Protein AF-A0A1G6DYT8-F1 (afdb_monomer)

Secondary structure (DSSP, 8-state):
--------HHHHHHHHGGGHHHHHHHHHHHHTT---SSHHHHHHHHHHHHHHHHHHIIIIIHHHHHHHHHTT---HHHHHHHHHHHHHHHHHHHHHHHHHHTT-------HHHHHHHHHHHHHHHHHHHHHHHT--SSPPP---

pLDDT: mean 84.78, std 13.02, range [38.72, 97.06]

Mean predicted aligned error: 7.04 Å

Nearest PDB structures (foldseek):
  7ard-assembly1_Y  TM=4.455E-01  e=4.491E+00  Polytomella sp. Pringsheim 198.80

Foldseek 3Di:
DDPPPPDQLLVVLLVPLLCQQLVVVVVVCVVVVNDDPDPVVNVVSNVVSSVLSNVLCVPQVVVQQVVCVVVLFFALVSQLVSLLVSLLVSQVVVVVVVCVVVVHDPPCPDNVVSSVRSNVSSNSRSNSSCVSNVGHHGRPDPPD

Organism: NCBI:txid1159017

Radius of gyration: 17.55 Å; Cα contacts (8 Å, |Δi|>4): 146; chains: 1; bounding box: 50×31×59 Å

Sequence (144 aa):
MGIVVKINRTKLAYILAPIFPALYMLAIPYLSGSSYTGRHDILLVLLFSLSVSYLSCLLLGFPLVKFLRKRNSLSLVNVVVGGVLLGMLVYYVFGYGFTALLDSSMESGSLIQVLAWGAALGALVALPFSLIAGFPLTHPKKTG

Structure (mmCIF, N/CA/C/O backbone):
data_AF-A0A1G6DYT8-F1
#
_entry.id   AF-A0A1G6DYT8-F1
#
loop_
_atom_site.group_PDB
_atom_site.id
_atom_site.type_symbol
_atom_site.label_atom_id
_atom_site.label_alt_id
_atom_site.label_comp_id
_atom_site.label_asym_id
_atom_site.label_entity_id
_atom_site.label_seq_id
_atom_site.pdbx_PDB_ins_code
_atom_site.Cartn_x
_atom_site.Cartn_y
_atom_site.Cartn_z
_atom_site.occupancy
_atom_site.B_iso_or_equiv
_atom_site.auth_seq_id
_atom_site.auth_comp_id
_atom_site.auth_asym_id
_atom_site.auth_atom_id
_atom_site.pdbx_PDB_model_num
ATOM 1 N N . MET A 1 1 ? 9.026 19.479 33.174 1.00 38.72 1 MET A N 1
ATOM 2 C CA . MET A 1 1 ? 7.650 19.305 32.656 1.00 38.72 1 MET A CA 1
ATOM 3 C C . MET A 1 1 ? 7.761 18.771 31.230 1.00 38.72 1 MET A C 1
ATOM 5 O O . MET A 1 1 ? 8.003 19.540 30.313 1.00 38.72 1 MET A O 1
ATOM 9 N N . GLY A 1 2 ? 7.757 17.447 31.051 1.00 46.28 2 GLY A N 1
ATOM 10 C CA . GLY A 1 2 ? 7.894 16.841 29.723 1.00 46.28 2 GLY A CA 1
ATOM 11 C C . GLY A 1 2 ? 6.580 16.964 28.961 1.00 46.28 2 GLY A C 1
ATOM 12 O O . GLY A 1 2 ? 5.558 16.472 29.434 1.00 46.28 2 GLY A O 1
ATOM 13 N N . ILE A 1 3 ? 6.586 17.635 27.810 1.00 46.28 3 ILE A N 1
ATOM 14 C CA . ILE A 1 3 ? 5.432 17.669 26.909 1.00 46.28 3 ILE A CA 1
ATOM 15 C C . ILE A 1 3 ? 5.280 16.259 26.336 1.00 46.28 3 ILE A C 1
ATOM 17 O O . ILE A 1 3 ? 5.935 15.888 25.365 1.00 46.28 3 ILE A O 1
ATOM 21 N N . VAL A 1 4 ? 4.432 15.445 26.959 1.00 51.03 4 VAL A N 1
ATOM 22 C CA . VAL A 1 4 ? 4.025 14.158 26.397 1.00 51.03 4 VAL A CA 1
ATOM 23 C C . VAL A 1 4 ? 3.068 14.463 25.248 1.00 51.03 4 VAL A C 1
ATOM 25 O O . VAL A 1 4 ? 1.856 14.578 25.430 1.00 51.03 4 VAL A O 1
ATOM 28 N N . VAL A 1 5 ? 3.618 14.652 24.047 1.00 55.16 5 VAL A N 1
ATOM 29 C CA . VAL A 1 5 ? 2.826 14.784 22.822 1.00 55.16 5 VAL A CA 1
ATOM 30 C C . VAL A 1 5 ? 2.102 13.458 22.606 1.00 55.16 5 VAL A C 1
ATOM 32 O O . VAL A 1 5 ? 2.701 12.451 22.231 1.00 55.16 5 VAL A O 1
ATOM 35 N N . LYS A 1 6 ? 0.793 13.437 22.864 1.00 58.81 6 LYS A N 1
ATOM 36 C CA . LYS A 1 6 ? -0.067 12.274 22.623 1.00 58.81 6 LYS A CA 1
ATOM 37 C C . LYS A 1 6 ? -0.258 12.126 21.109 1.00 58.81 6 LYS A C 1
ATOM 39 O O . LYS A 1 6 ? -1.222 12.631 20.535 1.00 58.81 6 LYS A O 1
ATOM 44 N N . ILE A 1 7 ? 0.706 11.498 20.433 1.00 68.62 7 ILE A N 1
ATOM 45 C CA . ILE A 1 7 ? 0.642 11.283 18.984 1.00 68.62 7 ILE A CA 1
ATOM 46 C C . ILE A 1 7 ? -0.564 10.390 18.688 1.00 68.62 7 ILE A C 1
ATOM 48 O O . ILE A 1 7 ? -0.687 9.273 19.192 1.00 68.62 7 ILE A O 1
ATOM 52 N N . ASN A 1 8 ? -1.476 10.888 17.856 1.00 87.75 8 ASN A N 1
ATOM 53 C CA . ASN A 1 8 ? -2.602 10.101 17.379 1.00 87.75 8 ASN A CA 1
ATOM 54 C C . ASN A 1 8 ? -2.063 8.963 16.497 1.00 87.75 8 ASN A C 1
ATOM 56 O O . ASN A 1 8 ? -1.575 9.217 15.395 1.00 87.75 8 ASN A O 1
ATOM 60 N N . ARG A 1 9 ? -2.172 7.717 16.973 1.00 88.44 9 ARG A N 1
ATOM 61 C CA . ARG A 1 9 ? -1.686 6.507 16.286 1.00 88.44 9 ARG A CA 1
ATOM 62 C C . ARG A 1 9 ? -2.138 6.408 14.830 1.00 88.44 9 ARG A C 1
ATOM 64 O O . ARG A 1 9 ? -1.369 5.983 13.979 1.00 88.44 9 ARG A O 1
ATOM 71 N N . THR A 1 10 ? -3.349 6.871 14.512 1.00 87.56 10 THR A N 1
ATOM 72 C CA . THR A 1 10 ? -3.840 6.882 13.127 1.00 87.56 10 THR A CA 1
ATOM 73 C C . THR A 1 10 ? -3.070 7.878 12.254 1.00 87.56 10 THR A C 1
ATOM 75 O O . THR A 1 10 ? -2.765 7.572 11.109 1.00 87.56 10 THR A O 1
ATOM 78 N N . LYS A 1 11 ? -2.718 9.060 12.782 1.00 89.12 11 LYS A N 1
ATOM 79 C CA . LYS A 1 11 ? -1.889 10.034 12.048 1.00 89.12 11 LYS A CA 1
ATOM 80 C C . LYS A 1 11 ? -0.491 9.474 11.797 1.00 89.12 11 LYS A C 1
ATOM 82 O O . LYS A 1 11 ? 0.015 9.595 10.690 1.00 89.12 11 LYS A O 1
ATOM 87 N N . LEU A 1 12 ? 0.090 8.823 12.804 1.00 91.88 12 LEU A N 1
ATOM 88 C CA . LEU A 1 12 ? 1.383 8.158 12.664 1.00 91.88 12 LEU A CA 1
ATOM 89 C C . LEU A 1 12 ? 1.336 7.062 11.589 1.00 91.88 12 LEU A C 1
ATOM 91 O O . LEU A 1 12 ? 2.235 6.985 10.759 1.00 91.88 12 LEU A O 1
ATOM 95 N N . ALA A 1 13 ? 0.261 6.272 11.553 1.00 92.44 13 ALA A N 1
ATOM 96 C CA . ALA A 1 13 ? 0.062 5.243 10.538 1.00 92.44 13 ALA A CA 1
ATOM 97 C C . ALA A 1 13 ? 0.015 5.826 9.113 1.00 92.44 13 ALA A C 1
ATOM 99 O O . ALA A 1 13 ? 0.649 5.270 8.224 1.00 92.44 13 ALA A O 1
ATOM 100 N N . TYR A 1 14 ? -0.651 6.968 8.895 1.00 91.25 14 TYR A N 1
ATOM 101 C CA . TYR A 1 14 ? -0.652 7.645 7.586 1.00 91.25 14 TYR A CA 1
ATOM 102 C C . TYR A 1 14 ? 0.724 8.164 7.163 1.00 91.25 14 TYR A C 1
ATOM 104 O O . TYR A 1 14 ? 0.991 8.264 5.971 1.00 91.25 14 TYR A O 1
ATOM 112 N N . ILE A 1 15 ? 1.587 8.505 8.120 1.00 92.81 15 ILE A N 1
ATOM 113 C CA . ILE A 1 15 ? 2.945 8.966 7.825 1.00 92.81 15 ILE A CA 1
ATOM 114 C C . ILE A 1 15 ? 3.849 7.775 7.508 1.00 92.81 15 ILE A C 1
ATOM 116 O O . ILE A 1 15 ? 4.596 7.831 6.541 1.00 92.81 15 ILE A O 1
ATOM 120 N N . LEU A 1 16 ? 3.784 6.702 8.298 1.00 93.81 16 LEU A N 1
ATOM 121 C CA . LEU A 1 16 ? 4.755 5.608 8.221 1.00 93.81 16 LEU A CA 1
ATOM 122 C C . LEU A 1 16 ? 4.374 4.500 7.236 1.00 93.81 16 LEU A C 1
ATOM 124 O O . LEU A 1 16 ? 5.247 3.956 6.568 1.00 93.81 16 LEU A O 1
ATOM 128 N N . ALA A 1 17 ? 3.094 4.140 7.128 1.00 92.94 17 ALA A N 1
ATOM 129 C CA . ALA A 1 17 ? 2.681 3.000 6.310 1.00 92.94 17 ALA A CA 1
ATOM 130 C C . ALA A 1 17 ? 3.008 3.145 4.807 1.00 92.94 17 ALA A C 1
ATOM 132 O O . ALA A 1 17 ? 3.456 2.163 4.217 1.00 92.94 17 ALA A O 1
ATOM 133 N N . PRO A 1 18 ? 2.877 4.331 4.175 1.00 92.62 18 PRO A N 1
ATOM 134 C CA . PRO A 1 18 ? 3.224 4.507 2.759 1.00 92.62 18 PRO A CA 1
ATOM 135 C C . PRO A 1 18 ? 4.719 4.353 2.438 1.00 92.62 18 PRO A C 1
ATOM 137 O O . PRO A 1 18 ? 5.083 4.301 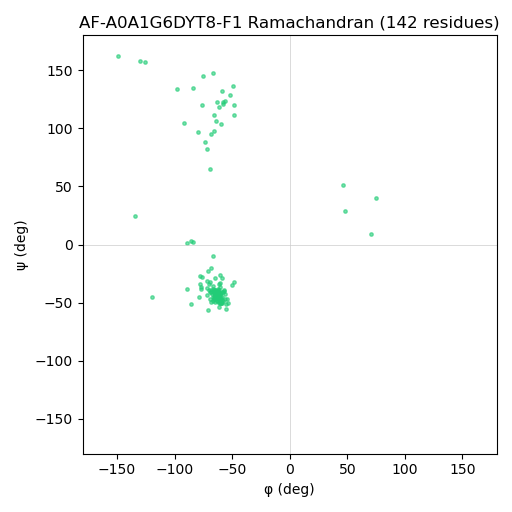1.267 1.00 92.62 18 PRO A O 1
ATOM 140 N N . ILE A 1 19 ? 5.586 4.271 3.453 1.00 94.00 19 ILE A N 1
ATOM 141 C CA . ILE A 1 19 ? 7.031 4.062 3.287 1.00 94.00 19 ILE A CA 1
ATOM 142 C C . ILE A 1 19 ? 7.338 2.582 2.992 1.00 94.00 19 ILE A C 1
ATOM 144 O O . ILE A 1 19 ? 8.315 2.274 2.312 1.00 94.00 19 ILE A O 1
ATOM 148 N N . PHE A 1 20 ? 6.492 1.653 3.450 1.00 93.00 20 PHE A N 1
ATOM 149 C CA . PHE A 1 20 ? 6.736 0.210 3.335 1.00 93.00 20 PHE A CA 1
ATOM 150 C C . PHE A 1 20 ? 6.872 -0.300 1.891 1.00 93.00 20 PHE A C 1
ATOM 152 O O . PHE A 1 20 ? 7.802 -1.068 1.650 1.00 93.00 20 PHE A O 1
ATOM 159 N N . PRO A 1 21 ? 6.047 0.125 0.914 1.00 90.75 21 PRO A N 1
ATOM 160 C CA . PRO A 1 21 ? 6.256 -0.238 -0.488 1.00 90.75 21 PRO A CA 1
ATOM 161 C C . PRO A 1 21 ? 7.628 0.172 -1.019 1.00 90.75 21 PRO A C 1
ATOM 163 O O . PRO A 1 21 ? 8.265 -0.613 -1.713 1.00 90.75 21 PRO A O 1
ATOM 166 N N . ALA A 1 22 ? 8.116 1.361 -0.650 1.00 91.38 22 ALA A N 1
ATOM 167 C CA . ALA A 1 22 ? 9.429 1.829 -1.082 1.00 91.38 22 ALA A CA 1
ATOM 168 C C . ALA A 1 22 ? 10.549 0.986 -0.458 1.00 91.38 22 ALA A C 1
ATOM 170 O O . ALA A 1 22 ? 11.468 0.572 -1.158 1.00 91.38 22 ALA A O 1
ATOM 171 N N . LEU A 1 23 ? 10.44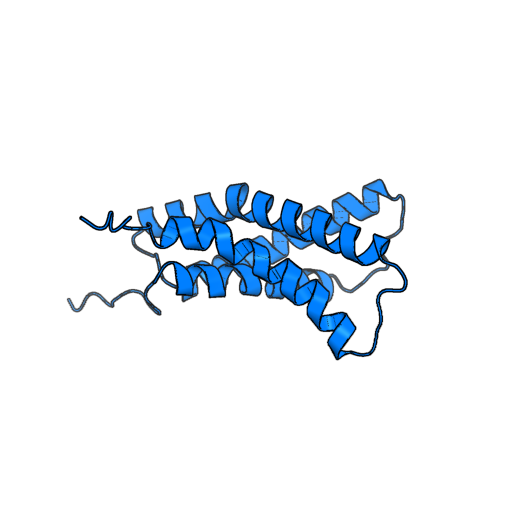5 0.663 0.836 1.00 91.62 23 LEU A N 1
ATOM 172 C CA . LEU A 1 23 ? 11.393 -0.241 1.498 1.00 91.62 23 LEU A CA 1
ATOM 173 C C . LEU A 1 23 ? 11.398 -1.627 0.850 1.00 91.62 23 LEU A C 1
ATOM 175 O O . LEU A 1 23 ? 12.465 -2.187 0.621 1.00 91.62 23 LEU A O 1
ATOM 179 N N . TYR A 1 24 ? 10.221 -2.160 0.523 1.00 90.19 24 TYR A N 1
ATOM 180 C CA . TYR A 1 24 ? 10.084 -3.445 -0.156 1.00 90.19 24 TYR A CA 1
ATOM 181 C C . TYR A 1 24 ? 10.724 -3.425 -1.549 1.00 90.19 24 TYR A C 1
ATOM 183 O O . TYR A 1 24 ? 11.526 -4.303 -1.864 1.00 90.19 24 TYR A O 1
ATOM 191 N N . MET A 1 25 ? 10.422 -2.399 -2.351 1.00 87.75 25 MET A N 1
ATOM 192 C CA . MET A 1 25 ? 10.988 -2.235 -3.692 1.00 87.75 25 MET A CA 1
ATOM 193 C C . MET A 1 25 ? 12.509 -2.098 -3.663 1.00 87.75 25 MET A C 1
ATOM 195 O O . MET A 1 25 ? 13.158 -2.613 -4.560 1.00 87.75 25 MET A O 1
ATOM 199 N N . LEU A 1 26 ? 13.085 -1.476 -2.630 1.00 88.44 26 LEU A N 1
ATOM 200 C CA . LEU A 1 26 ? 14.539 -1.386 -2.467 1.00 88.44 26 LEU A CA 1
ATOM 201 C C . LEU A 1 26 ? 15.174 -2.687 -1.956 1.00 88.44 26 LEU A C 1
ATOM 203 O O . LEU A 1 26 ? 16.284 -3.028 -2.361 1.00 88.44 26 LEU A O 1
ATOM 207 N N . ALA A 1 27 ? 14.496 -3.409 -1.062 1.00 87.81 27 ALA A N 1
ATOM 208 C CA . ALA A 1 27 ? 15.037 -4.609 -0.428 1.00 87.81 27 ALA A CA 1
ATOM 209 C C . ALA A 1 27 ? 15.018 -5.841 -1.348 1.00 87.81 27 ALA A C 1
ATOM 211 O O . ALA A 1 27 ? 15.956 -6.633 -1.322 1.00 87.81 27 ALA A O 1
ATOM 212 N N . ILE A 1 28 ? 13.974 -6.018 -2.163 1.00 86.62 28 ILE A N 1
ATOM 213 C CA . ILE A 1 28 ? 13.805 -7.208 -3.020 1.00 86.62 28 ILE A CA 1
ATOM 214 C C . ILE A 1 28 ? 14.960 -7.389 -4.024 1.00 86.62 28 ILE A C 1
ATOM 216 O O . ILE A 1 28 ? 15.510 -8.492 -4.086 1.00 86.62 28 ILE A O 1
ATOM 220 N N . PRO A 1 29 ? 15.380 -6.363 -4.791 1.00 84.38 29 PRO A N 1
ATOM 221 C CA . PRO A 1 29 ? 16.495 -6.502 -5.728 1.00 84.38 29 PRO A CA 1
ATOM 222 C C . PRO A 1 29 ? 17.802 -6.832 -5.006 1.00 84.38 29 PRO A C 1
ATOM 224 O O . PRO A 1 29 ? 18.491 -7.789 -5.360 1.00 84.38 29 PRO A O 1
ATOM 227 N N . TYR A 1 30 ? 18.061 -6.139 -3.891 1.00 81.44 30 TYR A N 1
ATOM 228 C CA . TYR A 1 30 ? 19.228 -6.389 -3.045 1.00 81.44 30 TYR A CA 1
ATOM 229 C C . TYR A 1 30 ? 19.302 -7.847 -2.558 1.00 81.44 30 TYR A C 1
ATOM 231 O O . TYR A 1 30 ? 20.364 -8.462 -2.607 1.00 81.44 30 TYR A O 1
ATOM 239 N N . LEU A 1 31 ? 18.173 -8.427 -2.138 1.00 85.62 31 LEU A N 1
ATOM 240 C CA . LEU A 1 31 ? 18.101 -9.815 -1.664 1.00 85.62 31 LEU A CA 1
ATOM 241 C C . LEU A 1 31 ? 18.146 -10.857 -2.789 1.00 85.62 31 LEU A C 1
ATOM 243 O O . LEU A 1 31 ? 18.590 -11.979 -2.563 1.00 85.62 31 LEU A O 1
ATOM 247 N N . SER A 1 32 ? 17.688 -10.510 -3.991 1.00 84.06 32 SER A N 1
ATOM 248 C CA . SER A 1 32 ? 17.674 -11.414 -5.151 1.00 84.06 32 SER A CA 1
ATOM 249 C C . SER A 1 32 ? 18.990 -11.418 -5.936 1.00 84.06 32 SER A C 1
ATOM 251 O O . SER A 1 32 ? 19.086 -12.083 -6.964 1.00 84.06 32 SER A O 1
ATOM 253 N N . GLY A 1 33 ? 20.007 -10.683 -5.470 1.00 76.75 33 GLY A N 1
ATOM 254 C CA . GLY A 1 33 ? 21.285 -10.535 -6.169 1.00 76.75 33 GLY A CA 1
ATOM 255 C C . GLY A 1 33 ? 21.189 -9.695 -7.446 1.00 76.75 33 GLY A C 1
ATOM 256 O O . GLY A 1 33 ? 22.157 -9.618 -8.201 1.00 76.75 33 GLY A O 1
ATOM 257 N N . SER A 1 34 ? 20.040 -9.055 -7.687 1.00 74.31 34 SER A N 1
ATOM 258 C CA . SER A 1 34 ? 19.848 -8.117 -8.786 1.00 74.31 34 SER A CA 1
ATOM 259 C C . SER A 1 34 ? 20.169 -6.707 -8.291 1.00 74.31 34 SER A C 1
ATOM 261 O O . SER A 1 34 ? 19.439 -6.088 -7.521 1.00 74.31 34 SER A O 1
ATOM 263 N N . SER A 1 35 ? 21.334 -6.205 -8.688 1.00 68.31 35 SER A N 1
ATOM 264 C CA . SER A 1 35 ? 21.797 -4.888 -8.255 1.00 68.31 35 SER A CA 1
ATOM 265 C C . SER A 1 35 ? 21.205 -3.799 -9.138 1.00 68.31 35 SER A C 1
ATOM 267 O O . SER A 1 35 ? 21.253 -3.892 -10.363 1.00 68.31 35 SER A O 1
ATOM 269 N N . TYR A 1 36 ? 20.713 -2.726 -8.517 1.00 74.38 36 TYR A N 1
ATOM 270 C CA . TYR A 1 36 ? 20.490 -1.470 -9.224 1.00 74.38 36 TYR A CA 1
ATOM 271 C C . TYR A 1 36 ? 21.803 -1.021 -9.873 1.00 74.38 36 TYR A C 1
ATOM 273 O O . TYR A 1 36 ? 22.821 -0.875 -9.195 1.00 74.38 36 TYR A O 1
ATOM 281 N N . THR A 1 37 ? 21.779 -0.825 -11.188 1.00 71.31 37 THR A N 1
ATOM 282 C CA . THR A 1 37 ? 22.956 -0.487 -11.998 1.00 71.31 37 THR A CA 1
ATOM 283 C C . THR A 1 37 ? 23.456 0.936 -11.761 1.00 71.31 37 THR A C 1
ATOM 285 O O . THR A 1 37 ? 24.637 1.207 -11.972 1.00 71.31 37 THR A O 1
ATOM 288 N N . GLY A 1 38 ? 22.605 1.844 -11.272 1.00 73.19 38 GLY A N 1
ATOM 289 C CA . GLY A 1 38 ? 23.008 3.210 -10.950 1.00 73.19 38 GLY A CA 1
ATOM 290 C C . GLY A 1 38 ? 22.246 3.854 -9.793 1.00 73.19 38 GLY A C 1
ATOM 291 O O . GLY A 1 38 ? 21.137 3.471 -9.426 1.00 73.19 38 GLY A O 1
ATOM 292 N N . ARG A 1 39 ? 22.835 4.926 -9.244 1.00 71.12 39 ARG A N 1
ATOM 293 C CA . ARG A 1 39 ? 22.215 5.777 -8.208 1.00 71.12 39 ARG A CA 1
ATOM 294 C C . ARG A 1 39 ? 20.891 6.404 -8.672 1.00 71.12 39 ARG A C 1
ATOM 296 O O . ARG A 1 39 ? 20.026 6.685 -7.846 1.00 71.12 39 ARG A O 1
ATOM 303 N N . HIS A 1 40 ? 20.742 6.628 -9.977 1.00 78.75 40 HIS A N 1
ATOM 304 C CA . HIS A 1 40 ? 19.538 7.209 -10.569 1.00 78.75 40 HIS A CA 1
ATOM 305 C C . HIS A 1 40 ? 18.335 6.257 -10.517 1.00 78.75 40 HIS A C 1
ATOM 307 O O . HIS A 1 40 ? 17.227 6.724 -10.257 1.00 78.75 40 HIS A O 1
ATOM 313 N N . ASP A 1 41 ? 18.553 4.945 -10.640 1.00 79.50 41 ASP A N 1
ATOM 314 C CA . ASP A 1 41 ? 17.487 3.935 -10.587 1.00 79.50 41 ASP A CA 1
ATOM 315 C C . ASP A 1 41 ? 16.829 3.914 -9.200 1.00 79.50 41 ASP A C 1
ATOM 317 O O . ASP A 1 41 ? 15.608 3.960 -9.067 1.00 79.50 41 ASP A O 1
ATOM 321 N N . ILE A 1 42 ? 17.654 3.955 -8.149 1.00 84.38 42 ILE A N 1
ATOM 322 C CA . ILE A 1 42 ? 17.211 3.992 -6.748 1.00 84.38 42 ILE A CA 1
ATOM 323 C C . ILE A 1 42 ? 16.388 5.254 -6.466 1.00 84.38 42 ILE A C 1
ATOM 325 O O . ILE A 1 42 ? 15.336 5.185 -5.828 1.00 84.38 42 ILE A O 1
ATOM 329 N N . LEU A 1 43 ? 16.859 6.414 -6.937 1.00 86.62 43 LEU A N 1
ATOM 330 C CA . LEU A 1 43 ? 16.163 7.688 -6.748 1.00 86.62 43 LEU A CA 1
ATOM 331 C C . LEU A 1 43 ? 14.817 7.712 -7.475 1.00 86.62 43 LEU A C 1
ATOM 333 O O . LEU A 1 43 ? 13.837 8.175 -6.896 1.00 86.62 43 LEU A O 1
ATOM 337 N N . LEU A 1 44 ? 14.753 7.192 -8.702 1.00 84.56 44 LEU A N 1
ATOM 338 C CA . LEU A 1 44 ? 13.507 7.086 -9.463 1.00 84.56 44 LEU A CA 1
ATOM 339 C C . LEU A 1 44 ? 12.504 6.158 -8.774 1.00 84.56 44 LEU A C 1
ATOM 341 O O . LEU A 1 44 ? 11.345 6.538 -8.609 1.00 84.56 44 LEU A O 1
ATOM 345 N N . VAL A 1 45 ? 12.952 4.989 -8.306 1.00 85.19 45 VAL A N 1
ATOM 346 C CA . VAL A 1 45 ? 12.108 4.044 -7.556 1.00 85.19 45 VAL A CA 1
ATOM 347 C C . VAL A 1 45 ? 11.571 4.690 -6.283 1.00 85.19 45 VAL A C 1
ATOM 349 O O . VAL A 1 45 ? 10.373 4.608 -6.019 1.00 85.19 45 VAL A O 1
ATOM 352 N N . LEU A 1 46 ? 12.420 5.373 -5.511 1.00 87.62 46 LEU A N 1
ATOM 353 C CA . LEU A 1 46 ? 12.003 6.082 -4.299 1.00 87.62 46 LEU A CA 1
ATOM 354 C C . LEU A 1 46 ? 10.988 7.179 -4.602 1.00 87.62 46 LEU A C 1
ATOM 356 O O . LEU A 1 46 ? 9.940 7.225 -3.961 1.00 87.62 46 LEU A O 1
ATOM 360 N N . LEU A 1 47 ? 11.288 8.043 -5.574 1.00 88.69 47 LEU A N 1
ATOM 361 C CA . LEU A 1 47 ? 10.433 9.168 -5.932 1.00 88.69 47 LEU A CA 1
ATOM 362 C C . LEU A 1 47 ? 9.058 8.665 -6.373 1.00 88.69 47 LEU A C 1
ATOM 364 O O . LEU A 1 47 ? 8.040 9.088 -5.833 1.00 88.69 47 LEU A O 1
ATOM 368 N N . PHE A 1 48 ? 9.025 7.701 -7.292 1.00 86.62 48 PHE A N 1
ATOM 369 C CA . PHE A 1 48 ? 7.774 7.183 -7.828 1.00 86.62 48 PHE A CA 1
ATOM 370 C C . PHE A 1 48 ? 6.998 6.375 -6.783 1.00 86.62 48 PHE A C 1
ATOM 372 O O . PHE A 1 48 ? 5.812 6.621 -6.565 1.00 86.62 48 PHE A O 1
ATOM 379 N N . SER A 1 49 ? 7.665 5.462 -6.069 1.00 87.94 49 SER A N 1
ATOM 380 C CA . SER A 1 49 ? 7.020 4.620 -5.057 1.00 87.94 49 SER A CA 1
ATOM 381 C C . SER A 1 49 ? 6.446 5.447 -3.913 1.00 87.94 49 SER A C 1
ATOM 383 O O . SER A 1 49 ? 5.321 5.182 -3.487 1.00 87.94 49 SER A O 1
ATOM 385 N N . LEU A 1 50 ? 7.184 6.438 -3.400 1.00 91.38 50 LEU A N 1
ATOM 386 C CA . LEU A 1 50 ? 6.699 7.286 -2.312 1.00 91.38 50 LEU A CA 1
ATOM 387 C C . LEU A 1 50 ? 5.549 8.167 -2.791 1.00 91.38 50 LEU A C 1
ATOM 389 O O . LEU A 1 50 ? 4.496 8.171 -2.154 1.00 91.38 50 LEU A O 1
ATOM 393 N N . SER A 1 51 ? 5.699 8.861 -3.922 1.00 91.31 51 SER A N 1
ATOM 394 C CA . SER A 1 51 ? 4.646 9.734 -4.449 1.00 91.31 51 SER A CA 1
ATOM 395 C C . SER A 1 51 ? 3.350 8.970 -4.705 1.00 91.31 51 SER A C 1
ATOM 397 O O . SER A 1 51 ? 2.297 9.385 -4.220 1.00 91.31 51 SER A O 1
ATOM 399 N N . VAL A 1 52 ? 3.414 7.823 -5.388 1.00 90.12 52 VAL A N 1
ATOM 400 C CA . VAL A 1 52 ? 2.227 7.005 -5.678 1.00 90.12 52 VAL A CA 1
ATOM 401 C C . VAL A 1 52 ? 1.626 6.433 -4.395 1.00 90.12 52 VAL A C 1
ATOM 403 O O . VAL A 1 52 ? 0.405 6.478 -4.229 1.00 90.12 52 VAL A O 1
ATOM 406 N N . SER A 1 53 ? 2.446 5.950 -3.456 1.00 91.38 53 SER A N 1
ATOM 407 C CA . SER A 1 53 ? 1.948 5.369 -2.201 1.00 91.38 53 SER A CA 1
ATOM 408 C C . SER A 1 53 ? 1.273 6.409 -1.310 1.00 91.38 53 SER A C 1
ATOM 410 O O . SER A 1 53 ? 0.173 6.160 -0.814 1.00 91.38 53 SER A O 1
ATOM 412 N N . TYR A 1 54 ? 1.871 7.592 -1.127 1.00 93.31 54 TYR A N 1
ATOM 413 C CA . TYR A 1 54 ? 1.258 8.671 -0.345 1.00 93.31 54 TYR A CA 1
ATOM 414 C C . TYR A 1 54 ? -0.004 9.205 -1.013 1.00 93.31 54 TYR A C 1
ATOM 416 O O . TYR A 1 54 ? -1.024 9.363 -0.339 1.00 93.31 54 TYR A O 1
ATOM 424 N N . LEU A 1 55 ? 0.036 9.443 -2.326 1.00 93.88 55 LEU A N 1
ATOM 425 C CA . LEU A 1 55 ? -1.115 9.954 -3.063 1.00 93.88 55 LEU A CA 1
ATOM 426 C C . LEU A 1 55 ? -2.288 8.971 -2.990 1.00 93.88 55 LEU A C 1
ATOM 428 O O . LEU A 1 55 ? -3.396 9.358 -2.629 1.00 93.88 55 LEU A O 1
ATOM 432 N N . SER A 1 56 ? -2.036 7.684 -3.223 1.00 91.25 56 SER A N 1
ATOM 433 C CA . SER A 1 56 ? -3.062 6.637 -3.138 1.00 91.25 56 SER A CA 1
ATOM 434 C C . SER A 1 56 ? -3.590 6.462 -1.713 1.00 91.25 56 SER A C 1
ATOM 436 O O . SER A 1 56 ? -4.794 6.300 -1.503 1.00 91.25 56 SER A O 1
ATOM 438 N N . CYS A 1 57 ? -2.719 6.545 -0.705 1.00 92.12 57 CYS A N 1
ATOM 439 C CA . CYS A 1 57 ? -3.128 6.465 0.695 1.00 92.12 57 CYS A CA 1
ATOM 440 C C . CYS A 1 57 ? -4.037 7.642 1.089 1.00 92.12 57 CYS A C 1
ATOM 442 O O . CYS A 1 57 ? -5.060 7.435 1.743 1.00 92.12 57 CYS A O 1
ATOM 444 N N . LEU A 1 58 ? -3.715 8.863 0.653 1.00 92.69 58 LEU A N 1
ATOM 445 C CA . LEU A 1 58 ? -4.516 10.057 0.931 1.00 92.69 58 LEU A CA 1
ATOM 446 C C . LEU A 1 58 ? -5.833 10.079 0.147 1.00 92.69 58 LEU A C 1
ATOM 448 O O . LEU A 1 58 ? -6.872 10.406 0.718 1.00 92.69 58 LEU A O 1
ATOM 452 N N . LEU A 1 59 ? -5.804 9.721 -1.138 1.00 94.12 59 LEU A N 1
ATOM 453 C CA . LEU A 1 59 ? -6.980 9.778 -2.007 1.00 94.12 59 LEU A CA 1
ATOM 454 C C . LEU A 1 59 ? -7.942 8.611 -1.796 1.00 94.12 59 LEU A C 1
ATOM 456 O O . LEU A 1 59 ? -9.145 8.805 -1.917 1.00 94.12 59 LEU A O 1
ATOM 460 N N . LEU A 1 60 ? -7.444 7.412 -1.482 1.00 93.38 60 LEU A N 1
ATOM 461 C CA . LEU A 1 60 ? -8.265 6.195 -1.423 1.00 93.38 60 LEU A CA 1
ATOM 462 C C . LEU A 1 60 ? -8.257 5.557 -0.032 1.00 93.38 60 LEU A C 1
ATOM 464 O O . LEU A 1 60 ? -9.314 5.221 0.506 1.00 93.38 60 LEU A O 1
ATOM 468 N N . GLY A 1 61 ? -7.083 5.449 0.594 1.00 91.25 61 GLY A N 1
ATOM 469 C CA . GLY A 1 61 ? -6.942 4.865 1.932 1.00 91.25 61 GLY A CA 1
ATOM 470 C C . GLY A 1 61 ? -7.687 5.657 3.011 1.00 91.25 61 GLY A C 1
ATOM 471 O O . GLY A 1 61 ? -8.417 5.085 3.823 1.00 91.25 61 GLY A O 1
ATOM 472 N N . PHE A 1 62 ? -7.570 6.986 3.001 1.00 92.81 62 PHE A N 1
ATOM 473 C CA . PHE A 1 62 ? -8.233 7.840 3.984 1.00 92.81 62 PHE A CA 1
ATOM 474 C C . PHE A 1 62 ? -9.766 7.815 3.879 1.00 92.81 62 PHE A C 1
ATOM 476 O O . PHE A 1 62 ? -10.422 7.617 4.914 1.00 92.81 62 PHE A O 1
ATOM 483 N N . PRO A 1 63 ? -10.376 7.939 2.682 1.00 94.31 63 PRO A N 1
ATOM 484 C CA . PRO A 1 63 ? -11.808 7.706 2.517 1.00 94.31 63 PRO A CA 1
ATOM 485 C C . PRO A 1 63 ? -12.251 6.305 2.935 1.00 94.31 63 PRO A C 1
ATOM 487 O O . PRO A 1 63 ? -13.266 6.193 3.623 1.00 94.31 63 PRO A O 1
ATOM 490 N N . LEU A 1 64 ? -11.485 5.256 2.609 1.00 93.12 64 LEU A N 1
ATOM 491 C CA . LEU A 1 64 ? -11.796 3.881 3.013 1.00 93.12 64 LEU A CA 1
ATOM 492 C C . LEU A 1 64 ? -11.873 3.748 4.540 1.00 93.12 64 LEU A C 1
ATOM 494 O O . LEU A 1 64 ? -12.864 3.251 5.075 1.00 93.12 64 LEU A O 1
ATOM 498 N N . VAL A 1 65 ? -10.866 4.239 5.265 1.00 92.88 65 VAL A N 1
ATOM 499 C CA . VAL A 1 65 ? -10.840 4.182 6.737 1.00 92.88 65 VAL A CA 1
ATOM 500 C C . VAL A 1 65 ? -11.992 4.988 7.337 1.00 92.88 65 VAL A C 1
ATOM 502 O O . VAL A 1 65 ? -12.642 4.528 8.279 1.00 92.88 65 VAL A O 1
ATOM 505 N N . LYS A 1 66 ? -12.288 6.175 6.791 1.00 93.25 66 LYS A N 1
ATOM 506 C CA . LYS A 1 66 ? -13.452 6.975 7.206 1.00 93.25 66 LYS A CA 1
ATOM 507 C C . LYS A 1 66 ? -14.764 6.230 6.977 1.00 93.25 66 LYS A C 1
ATOM 509 O O . LYS A 1 66 ? -15.626 6.244 7.855 1.00 93.25 66 LYS A O 1
ATOM 514 N N . PHE A 1 67 ? -14.909 5.569 5.834 1.00 94.69 67 PHE A N 1
ATOM 515 C CA . PHE A 1 67 ? -16.096 4.800 5.478 1.00 94.69 67 PHE A CA 1
ATOM 516 C C . PHE A 1 67 ? -16.295 3.593 6.404 1.00 94.69 67 PHE A C 1
ATOM 518 O O . PHE A 1 67 ? -17.368 3.444 6.991 1.00 94.69 67 PHE A O 1
ATOM 525 N N . LEU A 1 68 ? -15.250 2.787 6.622 1.00 91.81 68 LEU A N 1
ATOM 526 C CA . LEU A 1 68 ? -15.287 1.634 7.530 1.00 91.81 68 LEU A CA 1
ATOM 527 C C . LEU A 1 68 ? -15.564 2.051 8.977 1.00 91.81 68 LEU A C 1
ATOM 529 O O . LEU A 1 68 ? -16.324 1.385 9.681 1.00 91.81 68 LEU A O 1
ATOM 533 N N . ARG A 1 69 ? -15.004 3.186 9.417 1.00 91.31 69 ARG A N 1
ATOM 534 C CA . ARG A 1 69 ? -15.305 3.766 10.732 1.00 91.31 69 ARG A CA 1
ATOM 535 C C . ARG A 1 69 ? -16.767 4.199 10.833 1.00 91.31 69 ARG A C 1
ATOM 537 O O . ARG A 1 69 ? -17.416 3.859 11.813 1.00 91.31 69 ARG A O 1
ATOM 544 N N . LYS A 1 70 ? -17.304 4.890 9.820 1.00 92.75 70 LYS A N 1
ATOM 545 C CA . LYS A 1 70 ? -18.717 5.316 9.782 1.00 92.75 70 LYS A CA 1
ATOM 546 C C . LYS A 1 70 ? -19.682 4.125 9.831 1.00 92.75 70 LYS A C 1
ATOM 548 O O . LYS A 1 70 ? -20.762 4.241 10.397 1.00 92.75 70 LYS A O 1
ATOM 553 N N . ARG A 1 71 ? -19.295 2.986 9.252 1.00 91.75 71 ARG A N 1
ATOM 554 C CA . ARG A 1 71 ? -20.082 1.744 9.244 1.00 91.75 71 ARG A CA 1
ATOM 555 C C . ARG A 1 71 ? -19.908 0.880 10.496 1.00 91.75 71 ARG A C 1
ATOM 557 O O . ARG A 1 71 ? -20.489 -0.197 10.529 1.00 91.75 71 ARG A O 1
ATOM 564 N N . ASN A 1 72 ? -19.129 1.309 11.499 1.00 86.50 72 ASN A N 1
ATOM 565 C CA . ASN A 1 72 ? -18.727 0.455 12.626 1.00 86.50 72 ASN A CA 1
ATOM 566 C C . ASN A 1 72 ? -18.243 -0.912 12.119 1.00 86.50 72 ASN A C 1
ATOM 568 O O . ASN A 1 72 ? -18.775 -1.953 12.469 1.00 86.50 72 ASN A O 1
ATOM 572 N N . SER A 1 73 ? -17.318 -0.902 11.163 1.00 91.38 73 SER A N 1
ATOM 573 C CA . SER A 1 73 ? -16.738 -2.104 10.552 1.00 91.38 73 SER A CA 1
ATOM 574 C C . SER A 1 73 ? -15.218 -1.970 10.446 1.00 91.38 73 SER A C 1
ATOM 576 O O . SER A 1 73 ? -14.584 -2.567 9.578 1.00 91.38 73 SER A O 1
ATOM 578 N N . LEU A 1 74 ? -14.620 -1.140 11.306 1.00 91.38 74 LEU A N 1
ATOM 579 C CA . LEU A 1 74 ? -13.189 -0.873 11.308 1.00 91.38 74 LEU A CA 1
ATOM 580 C C . LEU A 1 74 ? -12.450 -2.015 12.017 1.00 91.38 74 LEU A C 1
ATOM 582 O O . LEU A 1 74 ? -12.359 -2.044 13.242 1.00 91.38 74 LEU A O 1
ATOM 586 N N . SER A 1 75 ? -11.932 -2.951 11.229 1.00 94.06 75 SER A N 1
ATOM 587 C CA . SER A 1 75 ? -11.068 -4.047 11.671 1.00 94.06 75 SER A CA 1
ATOM 588 C C . SER A 1 75 ? -9.824 -4.121 10.791 1.00 94.06 75 SER A C 1
ATOM 590 O O . SER A 1 75 ? -9.837 -3.649 9.651 1.00 94.06 75 SER A O 1
ATOM 592 N N . LEU A 1 76 ? -8.759 -4.734 11.306 1.00 93.81 76 LEU A N 1
ATOM 593 C CA . LEU A 1 76 ? -7.531 -4.996 10.561 1.00 93.81 76 LEU A CA 1
ATOM 594 C C . LEU A 1 76 ? -7.840 -5.759 9.272 1.00 93.81 76 LEU A C 1
ATOM 596 O O . LEU A 1 76 ? -7.399 -5.348 8.205 1.00 93.81 76 LEU A O 1
ATOM 600 N N . VAL A 1 77 ? -8.657 -6.814 9.355 1.00 94.50 77 VAL A N 1
ATOM 601 C CA . VAL A 1 77 ? -9.033 -7.626 8.187 1.00 94.50 77 VAL A CA 1
ATOM 602 C C . VAL A 1 77 ? -9.724 -6.777 7.120 1.00 94.50 77 VAL A C 1
ATOM 604 O O . VAL A 1 77 ? -9.321 -6.815 5.962 1.0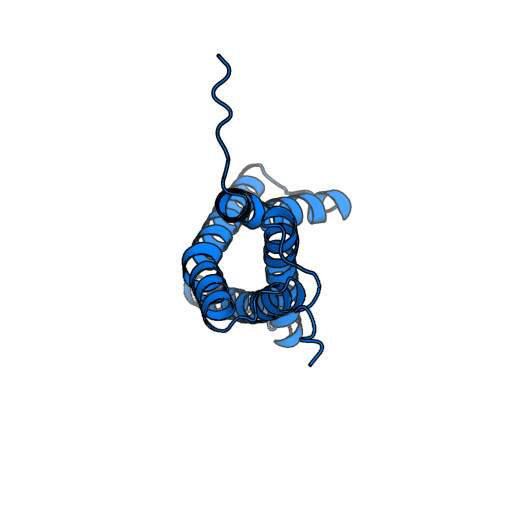0 94.50 77 VAL A O 1
ATOM 607 N N . ASN A 1 78 ? -10.706 -5.952 7.493 1.00 94.56 78 ASN A N 1
ATOM 608 C CA . ASN A 1 78 ? -11.447 -5.143 6.521 1.00 94.56 78 ASN A CA 1
ATOM 609 C C . ASN A 1 78 ? -10.565 -4.073 5.868 1.00 94.56 78 ASN A C 1
ATOM 611 O O . ASN A 1 78 ? -10.715 -3.785 4.681 1.00 94.56 78 ASN A O 1
ATOM 615 N N . VAL A 1 79 ? -9.636 -3.493 6.630 1.00 94.81 79 VAL A N 1
ATOM 616 C CA . VAL A 1 79 ? -8.680 -2.514 6.102 1.00 94.81 79 VAL A CA 1
ATOM 617 C C . VAL A 1 79 ? -7.678 -3.183 5.164 1.00 94.81 79 VAL A C 1
ATOM 619 O O . VAL A 1 79 ? -7.402 -2.626 4.107 1.00 94.81 79 VAL A O 1
ATOM 622 N N . VAL A 1 80 ? -7.179 -4.378 5.492 1.00 96.25 80 VAL A N 1
ATOM 623 C CA . VAL A 1 80 ? -6.269 -5.139 4.619 1.00 96.25 80 VAL A CA 1
ATOM 624 C C . VAL A 1 80 ? -6.968 -5.573 3.334 1.00 96.25 80 VAL A C 1
ATOM 626 O O . VAL A 1 80 ? -6.426 -5.339 2.260 1.00 96.25 80 VAL A O 1
ATOM 629 N N . VAL A 1 81 ? -8.184 -6.120 3.411 1.00 96.44 81 VAL A N 1
ATOM 630 C CA . VAL A 1 81 ? -8.970 -6.502 2.223 1.00 96.44 81 VAL A CA 1
ATOM 631 C C . VAL A 1 81 ? -9.244 -5.285 1.340 1.00 96.44 81 VAL A C 1
ATOM 633 O O . VAL A 1 81 ? -9.007 -5.331 0.136 1.00 96.44 81 VAL A O 1
ATOM 636 N N . GLY A 1 82 ? -9.679 -4.166 1.927 1.00 95.88 82 GLY A N 1
ATOM 637 C CA . GLY A 1 82 ? -9.868 -2.928 1.174 1.00 95.88 82 GLY A CA 1
ATOM 638 C C . GLY A 1 82 ? -8.560 -2.403 0.574 1.00 95.88 82 GLY A C 1
ATOM 639 O O . GLY A 1 82 ? -8.546 -1.971 -0.573 1.00 95.88 82 GLY A O 1
ATOM 640 N N . GLY A 1 83 ? -7.450 -2.498 1.307 1.00 96.06 83 GLY A N 1
ATOM 641 C CA . GLY A 1 83 ? -6.119 -2.135 0.827 1.00 96.06 83 GLY A CA 1
ATOM 642 C C . GLY A 1 83 ? -5.650 -2.980 -0.353 1.00 96.06 83 GLY A C 1
ATOM 643 O O . GLY A 1 83 ? -5.123 -2.426 -1.309 1.00 96.06 83 GLY A O 1
ATOM 644 N N . VAL A 1 84 ? -5.896 -4.291 -0.330 1.00 97.06 84 VAL A N 1
ATOM 645 C CA . VAL A 1 84 ? -5.624 -5.206 -1.450 1.00 97.06 84 VAL A CA 1
ATOM 646 C C . VAL A 1 84 ? -6.408 -4.791 -2.693 1.00 97.06 84 VAL A C 1
ATOM 648 O O . VAL A 1 84 ? -5.815 -4.620 -3.754 1.00 97.06 84 VAL A O 1
ATOM 651 N N . LEU A 1 85 ? -7.719 -4.570 -2.562 1.00 96.81 85 LEU A N 1
ATOM 652 C CA . LEU A 1 85 ? -8.579 -4.186 -3.688 1.00 96.81 85 LEU A CA 1
ATOM 653 C C . LEU A 1 85 ? -8.195 -2.819 -4.270 1.00 96.81 85 LEU A C 1
ATOM 655 O O . LEU A 1 85 ? -8.119 -2.654 -5.486 1.00 96.81 85 LEU A O 1
ATOM 659 N N . LEU A 1 86 ? -7.914 -1.841 -3.407 1.00 95.56 86 LEU A N 1
ATOM 660 C CA . LEU A 1 86 ? -7.433 -0.531 -3.842 1.00 95.56 86 LEU A CA 1
ATOM 661 C C . LEU A 1 86 ? -6.040 -0.622 -4.466 1.00 95.56 86 LEU A C 1
ATOM 663 O O . LEU A 1 86 ? -5.787 0.051 -5.457 1.00 95.56 86 LEU A O 1
ATOM 667 N N . GLY A 1 87 ? -5.152 -1.458 -3.929 1.00 94.88 87 GLY A N 1
ATOM 668 C CA . GLY A 1 87 ? -3.819 -1.685 -4.480 1.00 94.88 87 GLY A CA 1
ATOM 669 C C . GLY A 1 87 ? -3.870 -2.288 -5.881 1.00 94.88 87 GLY A C 1
ATOM 670 O O . GLY A 1 87 ? -3.199 -1.787 -6.778 1.00 94.88 87 GLY A O 1
ATOM 671 N N . MET A 1 88 ? -4.725 -3.294 -6.095 1.00 95.06 88 MET A N 1
ATOM 672 C CA . MET A 1 88 ? -5.017 -3.846 -7.424 1.00 95.06 88 MET A CA 1
ATOM 673 C C . MET A 1 88 ? -5.455 -2.751 -8.401 1.00 95.06 88 MET A C 1
ATOM 675 O O . MET A 1 88 ? -4.889 -2.631 -9.485 1.00 95.06 88 MET A O 1
ATOM 679 N N . LEU A 1 89 ? -6.430 -1.929 -8.001 1.00 94.38 89 LEU A N 1
ATOM 680 C CA . LEU A 1 89 ? -6.967 -0.853 -8.833 1.00 94.38 89 LEU A CA 1
ATOM 681 C C . LEU A 1 89 ? -5.907 0.206 -9.161 1.00 94.38 89 LEU A C 1
ATOM 683 O O . LEU A 1 89 ? -5.746 0.574 -10.320 1.00 94.38 89 LEU A O 1
ATOM 687 N N . VAL A 1 90 ? -5.178 0.686 -8.152 1.00 92.69 90 VAL A N 1
ATOM 688 C CA . VAL A 1 90 ? -4.126 1.700 -8.312 1.00 92.69 90 VAL A CA 1
ATOM 689 C C . VAL A 1 90 ? -3.033 1.177 -9.229 1.00 92.69 90 VAL A C 1
ATOM 691 O O . VAL A 1 90 ? -2.677 1.853 -10.186 1.00 92.69 90 VAL A O 1
ATOM 694 N N . TYR A 1 91 ? -2.524 -0.027 -8.975 1.00 91.00 91 TYR A N 1
ATOM 695 C CA . TYR A 1 91 ? -1.445 -0.599 -9.773 1.00 91.00 91 TYR A CA 1
ATOM 696 C C . TYR A 1 91 ? -1.875 -0.826 -11.225 1.00 91.00 91 TYR A C 1
ATOM 698 O O . TYR A 1 91 ? -1.121 -0.513 -12.140 1.00 91.00 91 TYR A O 1
ATOM 706 N N . TYR A 1 92 ? -3.111 -1.285 -11.443 1.00 90.38 92 TYR A N 1
ATOM 707 C CA . TYR A 1 92 ? -3.688 -1.417 -12.778 1.00 90.38 92 TYR A CA 1
A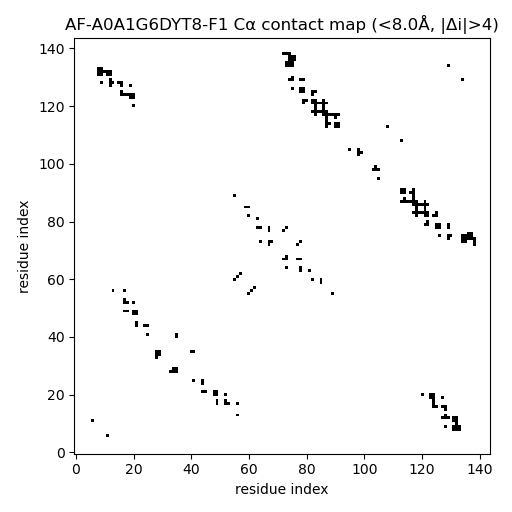TOM 708 C C . TYR A 1 92 ? -3.779 -0.062 -13.496 1.00 90.38 92 TYR A C 1
ATOM 710 O O . TYR A 1 92 ? -3.245 0.087 -14.592 1.00 90.38 92 TYR A O 1
ATOM 718 N N . VAL A 1 93 ? -4.397 0.949 -12.875 1.00 89.88 93 VAL A N 1
ATOM 719 C CA . VAL A 1 93 ? -4.591 2.276 -13.488 1.00 89.88 93 VAL A CA 1
ATOM 720 C C . VAL A 1 93 ? -3.258 2.973 -13.758 1.00 89.88 93 VAL A C 1
ATOM 722 O O . VAL A 1 93 ? -3.062 3.504 -14.849 1.00 89.88 93 VAL A O 1
ATOM 725 N N . PHE A 1 94 ? -2.328 2.954 -12.802 1.00 86.38 94 PHE A N 1
ATOM 726 C CA . PHE A 1 94 ? -1.005 3.548 -12.996 1.00 86.38 94 PHE A CA 1
ATOM 727 C C . PHE A 1 94 ? -0.179 2.770 -14.016 1.00 86.38 94 PHE A C 1
ATOM 729 O O . PHE A 1 94 ? 0.461 3.399 -14.848 1.00 86.38 94 PHE A O 1
ATOM 736 N N . GLY A 1 95 ? -0.214 1.436 -14.006 1.00 82.56 95 GLY A N 1
ATOM 737 C CA . GLY A 1 95 ? 0.494 0.617 -14.989 1.00 82.56 95 GLY A CA 1
ATOM 738 C C . GLY A 1 95 ? 0.026 0.903 -16.417 1.00 82.56 95 GLY A C 1
ATOM 739 O O . GLY A 1 95 ? 0.844 1.188 -17.292 1.00 82.56 95 GLY A O 1
ATOM 740 N N . TYR A 1 96 ? -1.288 0.902 -16.650 1.00 81.88 96 TYR A N 1
ATOM 741 C CA . TYR A 1 96 ? -1.861 1.245 -17.957 1.00 81.88 96 TYR A CA 1
ATOM 742 C C . TYR A 1 96 ? -1.591 2.702 -18.347 1.00 81.88 96 TYR A C 1
ATOM 744 O O . TYR A 1 96 ? -1.227 2.977 -19.485 1.00 81.88 96 TYR A O 1
ATOM 752 N N . GLY A 1 97 ? -1.721 3.642 -17.408 1.00 80.50 97 GLY A N 1
ATOM 753 C CA . GLY A 1 97 ? -1.432 5.052 -17.671 1.00 80.50 97 GLY A CA 1
ATOM 754 C C . GLY A 1 97 ? 0.031 5.292 -18.045 1.00 80.50 97 GLY A C 1
ATOM 755 O O . GLY A 1 97 ? 0.316 6.050 -18.965 1.00 80.50 97 GLY A O 1
ATOM 756 N N . PHE A 1 98 ? 0.966 4.622 -17.370 1.00 76.62 98 PHE A N 1
ATOM 757 C CA . PHE A 1 98 ? 2.399 4.795 -17.608 1.00 76.62 98 PHE A CA 1
ATOM 758 C C . PHE A 1 98 ? 2.850 4.178 -18.934 1.00 76.62 98 PHE A C 1
ATOM 760 O O . PHE A 1 98 ? 3.668 4.762 -19.636 1.00 76.62 98 PHE A O 1
ATOM 767 N N . THR A 1 99 ? 2.288 3.029 -19.304 1.00 78.50 99 THR A N 1
ATOM 768 C CA . THR A 1 99 ? 2.572 2.392 -20.600 1.00 78.50 99 THR A CA 1
ATOM 769 C C . THR A 1 99 ? 1.983 3.170 -21.769 1.00 78.50 99 THR A C 1
ATOM 771 O O . THR A 1 99 ? 2.683 3.393 -22.752 1.00 78.50 99 THR A O 1
ATOM 774 N N . ALA A 1 100 ? 0.770 3.712 -21.619 1.00 79.50 100 ALA A N 1
ATOM 775 C CA . ALA A 1 100 ? 0.201 4.639 -22.595 1.00 79.50 100 ALA A CA 1
ATOM 776 C C . ALA A 1 100 ? 1.046 5.917 -22.767 1.00 79.50 100 ALA A C 1
ATOM 778 O O . ALA A 1 100 ? 1.167 6.424 -23.876 1.00 79.50 100 ALA A O 1
ATOM 779 N N . LEU A 1 101 ? 1.648 6.437 -21.690 1.00 79.50 101 LEU A N 1
ATOM 780 C CA . LEU A 1 101 ? 2.520 7.620 -21.751 1.00 79.50 101 LEU A CA 1
ATOM 781 C C . LEU A 1 101 ? 3.873 7.351 -22.419 1.00 79.50 101 LEU A C 1
ATOM 783 O O . LEU A 1 101 ? 4.445 8.263 -23.009 1.00 79.50 101 LEU A O 1
ATOM 787 N N . LEU A 1 102 ? 4.400 6.134 -22.294 1.00 78.12 102 LEU A N 1
ATOM 788 C CA . LEU A 1 102 ? 5.698 5.750 -22.854 1.00 78.12 102 LEU A CA 1
ATOM 789 C C . LEU A 1 102 ? 5.609 5.216 -24.287 1.00 78.12 102 LEU A C 1
ATOM 791 O O . LEU A 1 102 ? 6.634 4.814 -24.832 1.00 78.12 102 LEU A O 1
ATOM 795 N N . ASP A 1 103 ? 4.403 5.191 -24.867 1.00 74.06 103 ASP A N 1
ATOM 796 C CA . ASP A 1 103 ? 4.096 4.590 -26.173 1.00 74.06 103 ASP A CA 1
ATOM 797 C C . ASP A 1 103 ? 4.678 3.171 -26.319 1.00 74.06 103 ASP A C 1
ATOM 799 O O . ASP A 1 103 ? 5.045 2.703 -27.397 1.00 74.06 103 ASP A O 1
ATOM 803 N N . SER A 1 104 ? 4.810 2.481 -25.183 1.00 66.19 104 SER A N 1
ATOM 804 C CA . SER A 1 104 ? 5.314 1.124 -25.116 1.00 66.19 104 SER A CA 1
ATOM 805 C C . SER A 1 104 ? 4.128 0.181 -25.050 1.00 66.19 104 SER A C 1
ATOM 807 O O . SER A 1 104 ? 3.187 0.368 -24.271 1.00 66.19 104 SER A O 1
ATOM 809 N N . SER A 1 105 ? 4.162 -0.876 -25.861 1.00 62.56 105 SER A N 1
ATOM 810 C CA . SER A 1 105 ? 3.275 -2.005 -25.624 1.00 62.56 105 SER A CA 1
ATOM 811 C C . SER A 1 105 ? 3.579 -2.512 -24.221 1.00 62.56 105 SER A C 1
ATOM 813 O O . SER A 1 105 ? 4.730 -2.871 -23.954 1.00 62.56 105 SER A O 1
ATOM 815 N N . MET A 1 106 ? 2.581 -2.557 -23.330 1.00 56.88 106 MET A N 1
ATOM 816 C CA . MET A 1 106 ? 2.682 -3.427 -22.161 1.00 56.88 106 MET A CA 1
ATOM 817 C C . MET A 1 106 ? 3.119 -4.785 -22.702 1.00 56.88 106 MET A C 1
ATOM 819 O O . MET A 1 106 ? 2.343 -5.424 -23.417 1.00 56.88 106 MET A O 1
ATOM 823 N N . GLU A 1 107 ? 4.349 -5.219 -22.396 1.00 56.59 107 GLU A N 1
ATOM 824 C CA . GLU A 1 107 ? 4.629 -6.647 -22.420 1.00 56.59 107 GLU A CA 1
ATOM 825 C C . GLU A 1 107 ? 3.484 -7.256 -21.634 1.00 56.59 107 GLU A C 1
ATOM 827 O O . GLU A 1 107 ? 3.206 -6.836 -20.506 1.00 56.59 107 GLU A O 1
ATOM 832 N N . SER A 1 108 ? 2.732 -8.124 -22.299 1.00 52.53 108 SER A N 1
ATOM 833 C CA . SER A 1 108 ? 1.495 -8.698 -21.806 1.00 52.53 108 SER A CA 1
ATOM 834 C C . SER A 1 108 ? 1.807 -9.657 -20.662 1.00 52.53 108 SER A C 1
ATOM 836 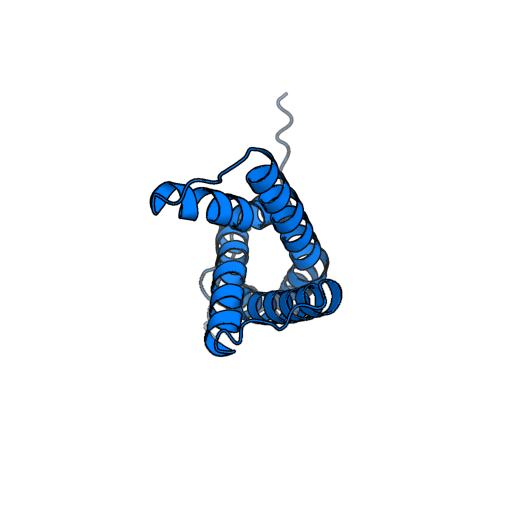O O . SER A 1 108 ? 1.609 -10.866 -20.769 1.00 52.53 108 SER A O 1
ATOM 838 N N . GLY A 1 109 ? 2.324 -9.133 -19.552 1.00 60.94 109 GLY A N 1
ATOM 839 C CA . GLY A 1 109 ? 2.232 -9.779 -18.266 1.00 60.94 109 GLY A CA 1
ATOM 840 C C . GLY A 1 109 ? 0.762 -10.100 -18.074 1.00 60.94 109 GLY A C 1
ATOM 841 O O . GLY A 1 109 ? -0.107 -9.254 -18.306 1.00 60.94 109 GLY A O 1
ATOM 842 N N . SER A 1 110 ? 0.473 -11.356 -17.737 1.00 75.56 110 SER A N 1
ATOM 843 C CA . SER A 1 110 ? -0.908 -11.776 -17.527 1.00 75.56 110 SER A CA 1
ATOM 844 C C . SER A 1 110 ? -1.587 -10.777 -16.585 1.00 75.56 110 SER A C 1
ATOM 846 O O . SER A 1 110 ? -0.998 -10.361 -15.586 1.00 75.56 110 SER A O 1
ATOM 848 N N . LEU A 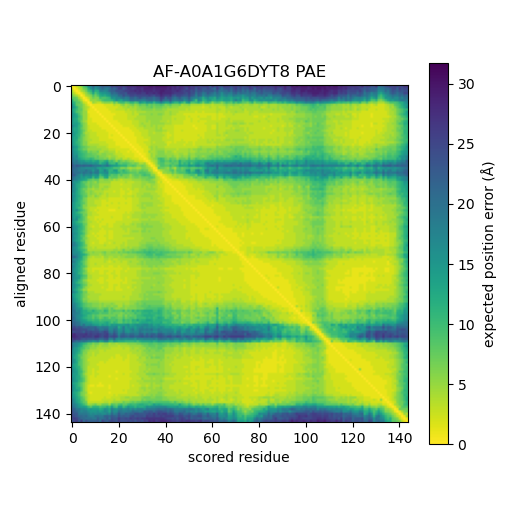1 111 ? -2.822 -10.374 -16.886 1.00 83.00 111 LEU A N 1
ATOM 849 C CA . LEU A 1 111 ? -3.600 -9.467 -16.033 1.00 83.00 111 LEU A CA 1
ATOM 850 C C . LEU A 1 111 ? -3.584 -9.922 -14.558 1.00 83.00 111 LEU A C 1
ATOM 852 O O . LEU A 1 111 ? -3.531 -9.109 -13.640 1.00 83.00 111 LEU A O 1
ATOM 856 N N . ILE A 1 112 ? -3.521 -11.238 -14.347 1.00 87.31 112 ILE A N 1
ATOM 857 C CA . ILE A 1 112 ? -3.337 -11.891 -13.050 1.00 87.31 112 ILE A CA 1
ATOM 858 C C . ILE A 1 112 ? -2.068 -11.406 -12.335 1.00 87.31 112 ILE A C 1
ATOM 860 O O . ILE A 1 112 ? -2.133 -11.074 -11.156 1.00 87.31 112 ILE A O 1
ATOM 864 N N . GLN A 1 113 ? -0.928 -11.327 -13.020 1.00 87.88 113 GLN A N 1
ATOM 865 C CA . GLN A 1 113 ? 0.339 -10.866 -12.447 1.00 87.88 113 GLN A CA 1
ATOM 866 C C . GLN A 1 113 ? 0.285 -9.386 -12.049 1.00 87.88 113 GLN A C 1
ATOM 868 O O . GLN A 1 113 ? 0.753 -9.027 -10.969 1.00 87.88 113 GLN A O 1
ATOM 873 N N . VAL A 1 114 ? -0.332 -8.535 -12.876 1.00 87.81 114 VAL A N 1
ATOM 874 C CA . VAL A 1 114 ? -0.526 -7.105 -12.572 1.00 87.81 114 VAL A CA 1
ATOM 875 C C . VAL A 1 114 ? -1.383 -6.940 -11.315 1.00 87.81 114 VAL A C 1
ATOM 877 O O . VAL A 1 114 ? -1.016 -6.209 -10.392 1.00 87.81 114 VAL A O 1
ATOM 880 N N . LEU A 1 115 ? -2.498 -7.668 -11.234 1.00 91.69 115 LEU A N 1
ATOM 881 C CA . LEU A 1 115 ? -3.369 -7.647 -10.060 1.00 91.69 115 LEU A CA 1
ATOM 882 C C . LEU A 1 115 ? -2.679 -8.234 -8.823 1.00 91.69 115 LEU A C 1
ATOM 884 O O . LEU A 1 115 ? -2.823 -7.682 -7.735 1.00 91.69 115 LEU A O 1
ATOM 888 N N . ALA A 1 116 ? -1.898 -9.305 -8.967 1.00 93.44 116 ALA A N 1
ATOM 889 C CA . ALA A 1 116 ? 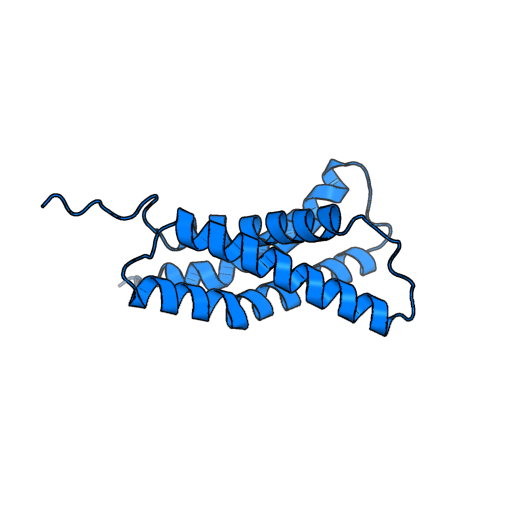-1.157 -9.911 -7.863 1.00 93.44 116 ALA A CA 1
ATOM 890 C C . ALA A 1 116 ? -0.131 -8.938 -7.262 1.00 93.44 116 ALA A C 1
ATOM 892 O O . ALA A 1 116 ? -0.054 -8.804 -6.039 1.00 93.44 116 ALA A O 1
ATOM 893 N N . TRP A 1 117 ? 0.602 -8.200 -8.100 1.00 91.50 117 TRP A N 1
ATOM 894 C CA . TRP A 1 117 ? 1.523 -7.164 -7.629 1.00 91.50 117 TRP A CA 1
ATOM 895 C C . TRP A 1 117 ? 0.796 -6.011 -6.942 1.00 91.50 117 TRP A C 1
ATOM 897 O O . TRP A 1 117 ? 1.185 -5.611 -5.843 1.00 91.50 117 TRP A O 1
ATOM 907 N N . GLY A 1 118 ? -0.301 -5.524 -7.528 1.00 93.19 118 GLY A N 1
ATOM 908 C CA . GLY A 1 118 ? -1.129 -4.497 -6.896 1.00 93.19 118 GLY A CA 1
ATOM 909 C C . GLY A 1 118 ? -1.685 -4.936 -5.539 1.00 93.19 118 GLY A C 1
ATOM 910 O O . GLY A 1 118 ? -1.648 -4.172 -4.575 1.00 93.19 118 GLY A O 1
ATOM 911 N N . ALA A 1 119 ? -2.129 -6.188 -5.429 1.00 95.75 119 ALA A N 1
ATOM 912 C CA . ALA A 1 119 ? -2.596 -6.787 -4.184 1.00 95.75 119 ALA A CA 1
ATOM 913 C C . ALA A 1 119 ? -1.499 -6.835 -3.115 1.00 95.75 119 ALA A C 1
ATOM 915 O O . ALA A 1 119 ? -1.731 -6.421 -1.977 1.00 95.75 119 ALA A O 1
ATOM 916 N N . ALA A 1 120 ? -0.306 -7.310 -3.483 1.00 94.88 120 ALA A N 1
ATOM 917 C CA . ALA A 1 120 ? 0.835 -7.411 -2.580 1.00 94.88 120 ALA A CA 1
ATOM 918 C C . ALA A 1 120 ? 1.245 -6.034 -2.038 1.00 94.88 120 ALA A C 1
ATOM 920 O O . ALA A 1 120 ? 1.406 -5.867 -0.829 1.00 94.88 120 ALA A O 1
ATOM 921 N N . LEU A 1 121 ? 1.332 -5.023 -2.908 1.00 93.19 121 LEU A N 1
ATOM 922 C CA . LEU A 1 121 ? 1.652 -3.651 -2.505 1.00 93.19 121 LEU A CA 1
ATOM 923 C C . LEU A 1 121 ? 0.548 -3.033 -1.639 1.00 93.19 121 LEU A C 1
ATOM 925 O O . LEU A 1 121 ? 0.839 -2.395 -0.627 1.00 93.19 121 LEU A O 1
ATOM 929 N N . GLY A 1 122 ? -0.720 -3.270 -1.982 1.00 95.44 122 GLY A N 1
ATOM 930 C CA . GLY A 1 122 ? -1.864 -2.845 -1.175 1.00 95.44 122 GLY A CA 1
ATOM 931 C C . GLY A 1 122 ? -1.832 -3.431 0.239 1.00 95.44 122 GLY A C 1
ATOM 932 O O . GLY A 1 122 ? -2.005 -2.704 1.221 1.00 95.44 122 GLY A O 1
ATOM 933 N N . ALA A 1 123 ? -1.538 -4.728 0.359 1.00 96.00 123 ALA A N 1
ATOM 934 C CA . ALA A 1 123 ? -1.369 -5.402 1.644 1.00 96.00 123 ALA A CA 1
ATOM 935 C C . ALA A 1 123 ? -0.167 -4.856 2.433 1.00 96.00 123 ALA A C 1
ATOM 937 O O . ALA A 1 123 ? -0.296 -4.601 3.633 1.00 96.00 123 ALA A O 1
ATOM 938 N N . LEU A 1 124 ? 0.966 -4.613 1.763 1.00 94.94 124 LEU A N 1
ATOM 939 C CA . LEU A 1 124 ? 2.178 -4.040 2.362 1.00 94.94 124 LEU A CA 1
ATOM 940 C C . LEU A 1 124 ? 1.963 -2.647 2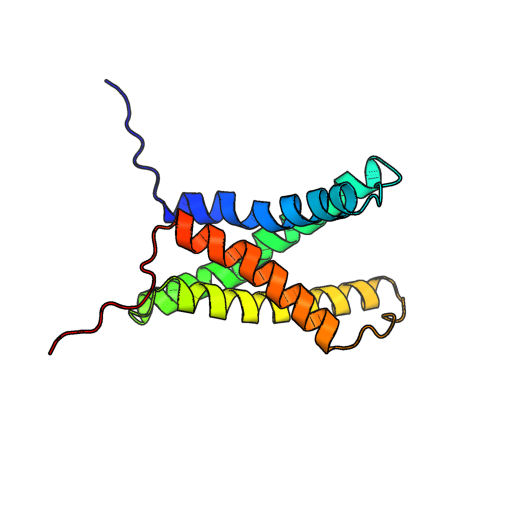.957 1.00 94.94 124 LEU A C 1
ATOM 942 O O . LEU A 1 124 ? 2.667 -2.285 3.892 1.00 94.94 124 LEU A O 1
ATOM 946 N N . VAL A 1 125 ? 0.992 -1.873 2.468 1.00 94.38 125 VAL A N 1
ATOM 947 C CA . VAL A 1 125 ? 0.599 -0.605 3.105 1.00 94.38 125 VAL A CA 1
ATOM 948 C C . VAL A 1 125 ? -0.434 -0.843 4.203 1.00 94.38 125 VAL A C 1
ATOM 950 O O . VAL A 1 125 ? -0.286 -0.361 5.327 1.00 94.38 125 VAL A O 1
ATOM 953 N N . ALA A 1 126 ? -1.504 -1.574 3.894 1.00 95.19 126 ALA A N 1
ATOM 954 C CA . ALA A 1 126 ? -2.674 -1.670 4.762 1.00 95.19 126 ALA A CA 1
ATOM 955 C C . ALA A 1 126 ? -2.415 -2.448 6.059 1.00 95.19 126 ALA A C 1
ATOM 957 O O . ALA A 1 126 ? -3.007 -2.128 7.097 1.00 95.19 126 ALA A O 1
ATOM 958 N N . LEU A 1 127 ? -1.527 -3.443 6.026 1.00 95.62 127 LEU A N 1
ATOM 959 C CA . LEU A 1 127 ? -1.193 -4.259 7.189 1.00 95.62 127 LEU A CA 1
ATOM 960 C C . LEU A 1 127 ? -0.370 -3.450 8.212 1.00 95.62 127 LEU A C 1
ATOM 962 O O . LEU A 1 127 ? -0.868 -3.281 9.331 1.00 95.62 127 LEU A O 1
ATOM 966 N N . PRO A 1 128 ? 0.793 -2.849 7.873 1.00 94.12 128 PRO A N 1
ATOM 967 C CA . PRO A 1 128 ? 1.497 -1.948 8.787 1.00 94.12 128 PRO A CA 1
ATOM 968 C C . PRO A 1 128 ? 0.631 -0.778 9.244 1.00 94.12 128 PRO A C 1
ATOM 970 O O . PRO A 1 128 ? 0.648 -0.436 10.425 1.00 94.12 128 PRO A O 1
ATOM 973 N N . PHE A 1 129 ? -0.185 -0.201 8.353 1.00 94.81 129 PHE A N 1
ATOM 974 C CA . PHE A 1 129 ? -1.123 0.857 8.723 1.00 94.81 129 PHE A CA 1
ATOM 975 C C . PHE A 1 129 ? -2.059 0.419 9.854 1.00 94.81 129 PHE A C 1
ATOM 977 O O . PHE A 1 129 ? -2.177 1.109 10.867 1.00 94.81 129 PHE A O 1
ATOM 984 N N . SER A 1 130 ? -2.703 -0.740 9.702 1.00 93.19 130 SER A N 1
ATOM 985 C CA . SER A 1 130 ? -3.661 -1.264 10.681 1.00 93.19 130 SER A CA 1
ATOM 986 C C . SER A 1 130 ? -2.999 -1.596 12.017 1.00 93.19 130 SER A C 1
ATOM 988 O O . SER A 1 130 ? -3.573 -1.307 13.070 1.00 93.19 130 SER A O 1
ATOM 990 N N . LEU A 1 131 ? -1.780 -2.146 11.980 1.00 93.81 131 LEU A N 1
ATOM 991 C CA . LEU A 1 131 ? -0.989 -2.448 13.175 1.00 93.81 131 LEU A CA 1
ATOM 992 C C . LEU A 1 131 ? -0.568 -1.173 13.918 1.00 93.81 131 LEU A C 1
ATOM 994 O O . LEU A 1 131 ? -0.794 -1.066 15.122 1.00 93.81 131 LEU A O 1
ATOM 998 N N . ILE A 1 132 ? -0.023 -0.176 13.212 1.00 93.00 132 ILE A N 1
ATOM 999 C CA . ILE A 1 132 ? 0.407 1.102 13.807 1.00 93.00 132 ILE A CA 1
ATOM 1000 C C . ILE A 1 132 ? -0.799 1.869 14.360 1.00 93.00 132 ILE A C 1
ATOM 1002 O O . ILE A 1 132 ? -0.737 2.438 15.453 1.00 93.00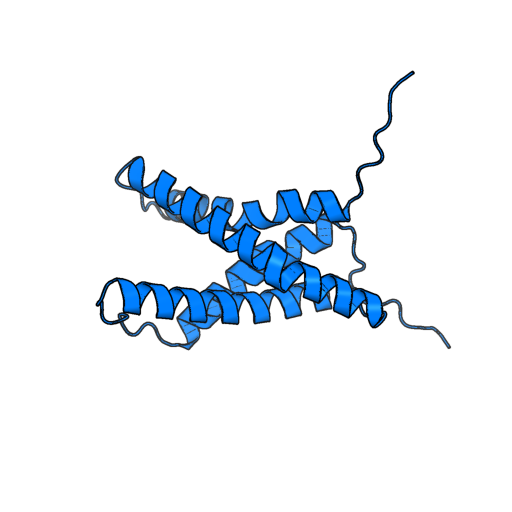 132 ILE A O 1
ATOM 1006 N N . ALA A 1 133 ? -1.920 1.866 13.633 1.00 90.75 133 ALA A N 1
ATOM 1007 C CA . ALA A 1 133 ? -3.153 2.511 14.067 1.00 90.75 133 ALA A CA 1
ATOM 1008 C C . ALA A 1 133 ? -3.807 1.802 15.267 1.00 90.75 133 ALA A C 1
ATOM 1010 O O . ALA A 1 133 ? -4.584 2.436 15.984 1.00 90.75 133 ALA A O 1
ATOM 1011 N N . GLY A 1 134 ? -3.471 0.530 15.510 1.00 90.44 134 GLY A N 1
ATOM 1012 C CA . GLY A 1 134 ? -4.000 -0.278 16.606 1.00 90.44 134 GLY A CA 1
ATOM 1013 C C . GLY A 1 134 ? -5.437 -0.740 16.372 1.00 90.44 134 GLY A C 1
ATOM 1014 O O . GLY A 1 134 ? -6.249 -0.693 17.294 1.00 90.44 134 GLY A O 1
ATOM 1015 N N . PHE A 1 135 ? -5.781 -1.126 15.142 1.00 90.50 135 PHE A N 1
ATOM 1016 C CA . PHE A 1 135 ? -7.115 -1.648 14.842 1.00 90.50 135 PHE A CA 1
ATOM 1017 C C . PHE A 1 135 ? -7.290 -3.085 15.355 1.00 90.50 135 PHE A C 1
ATOM 1019 O O . PHE A 1 135 ? -6.341 -3.869 15.313 1.00 90.50 135 PHE A O 1
ATOM 1026 N N . PRO A 1 136 ? -8.496 -3.457 15.824 1.00 89.50 136 PRO A N 1
ATOM 1027 C CA . PRO A 1 136 ? -8.761 -4.815 16.289 1.00 89.50 136 PRO A CA 1
ATOM 1028 C C . PRO A 1 136 ? -8.682 -5.812 15.126 1.00 89.50 136 PRO A C 1
ATOM 1030 O O . PRO A 1 136 ? -9.054 -5.477 14.000 1.00 89.50 136 PRO A O 1
ATOM 1033 N N . LEU A 1 137 ? -8.239 -7.046 15.401 1.00 87.62 137 LEU A N 1
ATOM 1034 C CA . LEU A 1 137 ? -8.124 -8.117 14.398 1.00 87.62 137 LEU A CA 1
ATOM 1035 C C . LEU A 1 137 ? -9.457 -8.358 13.678 1.00 87.62 137 LEU A C 1
ATOM 1037 O O . LEU A 1 137 ? -9.551 -8.235 12.458 1.00 87.62 137 LEU A O 1
ATOM 1041 N N . THR A 1 138 ? -10.505 -8.620 14.452 1.00 84.50 138 THR A N 1
ATOM 1042 C CA . THR A 1 138 ? -11.877 -8.809 13.979 1.00 84.50 138 THR A CA 1
ATOM 1043 C C . THR A 1 138 ? -12.812 -7.869 14.721 1.00 84.50 138 THR A C 1
ATOM 1045 O O . THR A 1 138 ? -12.511 -7.412 15.825 1.00 84.50 138 THR A O 1
ATOM 1048 N N . HIS A 1 139 ? -13.964 -7.572 14.119 1.00 74.06 139 HIS A N 1
ATOM 1049 C CA . HIS A 1 139 ? -14.983 -6.798 14.813 1.00 74.06 139 HIS A CA 1
ATOM 1050 C C . HIS A 1 139 ? -15.390 -7.544 16.095 1.00 74.06 139 HIS A C 1
ATOM 1052 O O . HIS A 1 139 ? -15.631 -8.753 16.015 1.00 74.06 139 HIS A O 1
ATOM 1058 N N . PRO A 1 140 ? -15.468 -6.883 17.266 1.00 61.62 140 PRO A N 1
ATOM 1059 C CA . PRO A 1 140 ? -16.007 -7.530 18.451 1.00 61.62 140 PRO A CA 1
ATOM 1060 C C . PRO A 1 140 ? -17.426 -7.997 18.123 1.00 61.62 140 PRO A C 1
ATOM 1062 O O . PRO A 1 140 ? -18.275 -7.205 17.696 1.00 61.62 140 PRO A O 1
ATOM 1065 N N . LYS A 1 141 ? -17.647 -9.310 18.241 1.00 58.47 141 LYS A N 1
ATOM 1066 C CA . LYS A 1 141 ? -18.965 -9.922 18.096 1.00 58.47 141 LYS A CA 1
ATOM 1067 C C . LYS A 1 141 ? -19.825 -9.305 19.196 1.00 58.47 141 LYS A C 1
ATOM 1069 O O . LYS A 1 141 ? -19.474 -9.426 20.366 1.00 58.47 141 LYS A O 1
ATOM 1074 N N . LYS A 1 142 ? -20.904 -8.601 18.837 1.00 56.38 142 LYS A N 1
ATOM 1075 C CA . LYS A 1 142 ? -21.930 -8.231 19.819 1.00 56.38 142 LYS A CA 1
ATOM 1076 C C . LYS A 1 142 ? -22.451 -9.548 20.392 1.00 56.38 142 LYS A C 1
ATOM 1078 O O . LYS A 1 142 ? -23.161 -10.268 19.697 1.00 56.38 142 LYS A O 1
ATOM 1083 N N . THR A 1 143 ? -22.034 -9.898 21.602 1.00 50.31 143 THR A N 1
ATOM 1084 C CA . THR A 1 143 ? -22.746 -10.870 22.429 1.00 50.31 143 THR A CA 1
ATOM 1085 C C . THR A 1 143 ? -24.078 -10.213 22.762 1.00 50.31 143 THR A C 1
ATOM 1087 O O . THR A 1 143 ? -24.113 -9.275 23.559 1.00 50.31 143 THR A O 1
ATOM 1090 N N . GLY A 1 144 ? -25.104 -10.583 21.997 1.00 45.53 144 GLY A N 1
ATOM 1091 C CA . GLY A 1 144 ? -26.497 -10.302 22.329 1.00 45.53 144 GLY A CA 1
ATOM 1092 C C . GLY A 1 144 ? -26.969 -11.217 23.441 1.00 45.53 144 GLY A C 1
ATOM 1093 O O . GLY A 1 144 ? -26.363 -12.304 23.586 1.00 45.53 144 GLY A O 1
#

Solvent-accessible surface area (backbone atoms only — not comparable to full-atom values): 7702 Å² total; per-residue (Å²): 135,82,84,78,75,82,73,55,39,57,62,52,15,67,67,54,17,35,48,42,49,32,52,49,64,58,46,52,35,63,73,70,74,46,70,78,92,46,77,64,55,56,51,51,50,44,53,51,38,37,52,53,34,46,49,46,38,60,71,48,47,48,55,48,54,51,50,29,50,76,66,75,55,63,17,29,54,54,44,24,54,50,23,20,56,50,19,20,51,50,41,46,52,51,51,54,52,51,28,65,72,66,77,44,80,69,75,80,64,52,69,65,57,51,38,49,52,12,25,52,48,13,33,47,25,26,45,52,22,27,61,54,40,63,46,45,67,60,70,82,75,81,84,124